Protein AF-A0A3S2DNW1-F1 (afdb_monomer_lite)

Secondary structure (DSSP, 8-state):
---HHHHHHHHHHHHHHHHHHHHHHHHHHHHHHHHHHHHHHHHHHHHHHHHHHHHHHHHHHHB-TTSSB-HHHHHHHHH-HHHHHHHHHHHHHHHHHHHHHHHHHHHHHHHHHHS-HHHHHHHHHHHHHHHHS-HHHHH--

pLDDT: mean 76.65, std 11.92, range [52.0, 96.31]

Structure (mmCIF, N/CA/C/O backbone):
data_AF-A0A3S2DNW1-F1
#
_entry.id   AF-A0A3S2DNW1-F1
#
loop_
_atom_site.group_PDB
_atom_site.id
_atom_site.type_symbol
_atom_site.label_atom_id
_atom_site.label_alt_id
_atom_site.label_comp_id
_atom_site.label_asym_id
_atom_site.label_entity_id
_atom_site.label_seq_id
_atom_site.pdbx_PDB_ins_code
_atom_site.Cartn_x
_atom_site.Cartn_y
_atom_site.Cartn_z
_atom_site.occupancy
_atom_site.B_iso_or_equiv
_atom_site.auth_seq_id
_atom_site.auth_comp_id
_atom_site.auth_asym_id
_atom_site.auth_atom_id
_atom_site.pdbx_PDB_model_num
ATOM 1 N N . MET A 1 1 ? -48.972 55.781 -0.831 1.00 52.00 1 MET A N 1
ATOM 2 C CA . MET A 1 1 ? -47.813 56.291 -1.599 1.00 52.00 1 MET A CA 1
ATOM 3 C C . MET A 1 1 ? -46.655 56.536 -0.624 1.00 52.00 1 MET A C 1
ATOM 5 O O . MET A 1 1 ? -46.363 57.680 -0.322 1.00 52.00 1 MET A O 1
ATOM 9 N N . SER A 1 2 ? -46.075 55.478 -0.029 1.00 52.44 2 SER A N 1
ATOM 10 C CA . SER A 1 2 ? -45.031 55.609 1.021 1.00 52.44 2 SER A CA 1
ATOM 11 C C . SER A 1 2 ? -44.118 54.379 1.232 1.00 52.44 2 SER A C 1
ATOM 13 O O . SER A 1 2 ? -43.358 54.362 2.191 1.00 52.44 2 SER A O 1
ATOM 15 N N . ALA A 1 3 ? -44.137 53.355 0.365 1.00 53.59 3 ALA A N 1
ATOM 16 C CA . ALA A 1 3 ? -43.408 52.092 0.608 1.00 53.59 3 ALA A CA 1
ATOM 17 C C . ALA A 1 3 ? -42.131 51.885 -0.242 1.00 53.59 3 ALA A C 1
ATOM 19 O O . ALA A 1 3 ? -41.489 50.845 -0.150 1.00 53.59 3 ALA A O 1
ATOM 20 N N . GLN A 1 4 ? -41.748 52.850 -1.083 1.00 61.16 4 GLN A N 1
ATOM 21 C CA . GLN A 1 4 ? -40.681 52.674 -2.081 1.00 61.16 4 GLN A CA 1
ATOM 22 C C . GLN A 1 4 ? -39.208 52.774 -1.610 1.00 61.16 4 GLN A C 1
ATOM 24 O O . GLN A 1 4 ? -38.376 52.160 -2.276 1.00 61.16 4 GLN A O 1
ATOM 29 N N . PRO A 1 5 ? -38.824 53.478 -0.520 1.00 59.72 5 PRO A N 1
ATOM 30 C CA . PRO A 1 5 ? -37.401 53.628 -0.188 1.00 59.72 5 PRO A CA 1
ATOM 31 C C . PRO A 1 5 ? -36.786 52.371 0.453 1.00 59.72 5 PRO A C 1
ATOM 33 O O . PRO A 1 5 ? -35.631 52.064 0.181 1.00 59.72 5 PRO A O 1
ATOM 36 N N . ALA A 1 6 ? -37.563 51.598 1.222 1.00 61.25 6 ALA A N 1
ATOM 37 C CA . ALA A 1 6 ? -37.074 50.388 1.893 1.00 61.25 6 ALA A CA 1
ATOM 38 C C . ALA A 1 6 ? -36.751 49.247 0.909 1.00 61.25 6 ALA A C 1
ATOM 40 O O . ALA A 1 6 ? -35.783 48.520 1.108 1.00 61.25 6 ALA A O 1
ATOM 41 N N . LEU A 1 7 ? -37.513 49.126 -0.187 1.00 60.56 7 LEU A N 1
ATOM 42 C CA . LEU A 1 7 ? -37.286 48.073 -1.183 1.00 60.56 7 LEU A CA 1
ATOM 43 C C . LEU A 1 7 ? -36.002 48.312 -1.999 1.00 60.56 7 LEU A C 1
ATOM 45 O O . LEU A 1 7 ? -35.310 47.368 -2.361 1.00 60.56 7 LEU A O 1
ATOM 49 N N . MET A 1 8 ? -35.664 49.575 -2.278 1.00 59.38 8 MET A N 1
ATOM 50 C CA . MET A 1 8 ? -34.432 49.934 -2.996 1.00 59.38 8 MET A CA 1
ATOM 51 C C . MET A 1 8 ? -33.178 49.684 -2.142 1.00 59.38 8 MET A C 1
ATOM 53 O O . MET A 1 8 ? -32.149 49.272 -2.675 1.00 59.38 8 MET A O 1
ATOM 57 N N . GLU A 1 9 ? -33.274 49.872 -0.822 1.00 62.84 9 GLU A N 1
ATOM 58 C CA . GLU A 1 9 ? -32.190 49.583 0.126 1.00 62.84 9 GLU A CA 1
ATOM 59 C C . GLU A 1 9 ? -31.984 48.071 0.324 1.00 62.84 9 GLU A C 1
ATOM 61 O O . GLU A 1 9 ? -30.847 47.596 0.340 1.00 62.84 9 GLU A O 1
ATOM 66 N N . GLU A 1 10 ? -33.071 47.292 0.377 1.00 61.47 10 GLU A N 1
ATOM 67 C CA . GLU A 1 10 ? -33.009 45.829 0.473 1.00 61.47 10 GLU A CA 1
ATOM 68 C C . GLU A 1 10 ? -32.422 45.195 -0.799 1.00 61.47 10 GLU A C 1
ATOM 70 O O . GLU A 1 10 ? -31.568 44.314 -0.708 1.00 61.47 10 GLU A O 1
ATOM 75 N N . ILE A 1 11 ? -32.796 45.699 -1.984 1.00 61.50 11 ILE A N 1
ATOM 76 C CA . ILE A 1 11 ? -32.241 45.256 -3.275 1.00 61.50 11 ILE A CA 1
ATOM 77 C C . ILE A 1 11 ? -30.761 45.649 -3.402 1.00 61.50 11 ILE A C 1
ATOM 79 O O . ILE A 1 11 ? -29.955 44.840 -3.858 1.00 61.50 11 ILE A O 1
ATOM 83 N N . GLY A 1 12 ? -30.372 46.851 -2.961 1.00 65.06 12 GLY A N 1
ATOM 84 C CA . GLY A 1 12 ? -28.968 47.283 -2.949 1.00 65.06 12 GLY A CA 1
ATOM 85 C C . GLY A 1 12 ? -28.095 46.464 -1.991 1.00 65.06 12 GLY A C 1
ATOM 86 O O . GLY A 1 12 ? -26.973 46.088 -2.335 1.00 65.06 12 GLY A O 1
ATOM 87 N N . SER A 1 13 ? -28.628 46.124 -0.814 1.00 64.75 13 SER A N 1
ATOM 88 C CA . SER A 1 13 ? -27.975 45.264 0.180 1.00 64.75 13 SER A CA 1
ATOM 89 C C . SER A 1 13 ? -27.869 43.810 -0.294 1.00 64.75 13 SER A C 1
ATOM 91 O O . SER A 1 13 ? -26.801 43.206 -0.187 1.00 64.75 13 SER A O 1
ATOM 93 N N . ALA A 1 14 ? -28.933 43.258 -0.887 1.00 63.50 14 ALA A N 1
ATOM 94 C CA . ALA A 1 14 ? -28.949 41.909 -1.452 1.00 63.50 14 ALA A CA 1
ATOM 95 C C . ALA A 1 14 ? -27.978 41.770 -2.635 1.00 63.50 14 ALA A C 1
ATOM 97 O O . ALA A 1 14 ? -27.158 40.854 -2.638 1.00 63.50 14 ALA A O 1
ATOM 98 N N . ALA A 1 15 ? -27.979 42.723 -3.572 1.00 65.00 15 ALA A N 1
ATOM 99 C CA . ALA A 1 15 ? -27.044 42.748 -4.698 1.00 65.00 15 ALA A CA 1
ATOM 100 C C . ALA A 1 15 ? -25.586 42.914 -4.237 1.00 65.00 15 ALA A C 1
ATOM 102 O O . ALA A 1 15 ? -24.689 42.238 -4.740 1.00 65.00 15 ALA A O 1
ATOM 103 N N . GLY A 1 16 ? -25.335 43.757 -3.228 1.00 63.69 16 GLY A N 1
ATOM 104 C CA . GLY A 1 16 ? -24.015 43.887 -2.606 1.00 63.69 16 GLY A CA 1
ATOM 105 C C . GLY A 1 16 ? -23.547 42.593 -1.933 1.00 63.69 16 GLY A C 1
ATOM 106 O O . GLY A 1 16 ? -22.368 42.251 -2.001 1.00 63.69 16 GLY A O 1
ATOM 107 N N . ARG A 1 17 ? -24.466 41.831 -1.330 1.00 61.97 17 ARG A N 1
ATOM 108 C CA . ARG A 1 17 ? -24.179 40.540 -0.688 1.00 61.97 17 ARG A CA 1
ATOM 109 C C . ARG A 1 17 ? -23.894 39.444 -1.716 1.00 61.97 17 ARG A C 1
ATOM 111 O O . ARG A 1 17 ? -22.945 38.690 -1.521 1.00 61.97 17 ARG A O 1
ATOM 118 N N . GLU A 1 18 ? -24.629 39.404 -2.826 1.00 61.81 18 GLU A N 1
ATOM 119 C CA . GLU A 1 18 ? -24.384 38.480 -3.945 1.00 61.81 18 GLU A CA 1
ATOM 120 C C . GLU A 1 18 ? -23.031 38.740 -4.624 1.00 61.81 18 GLU A C 1
ATOM 122 O O . GLU A 1 18 ? -22.238 37.808 -4.792 1.00 61.81 18 GLU A O 1
ATOM 127 N N . LEU A 1 19 ? -22.702 40.005 -4.911 1.00 63.31 19 LEU A N 1
ATOM 128 C CA . LEU A 1 19 ? -21.392 40.402 -5.445 1.00 63.31 19 LEU A CA 1
ATOM 129 C C . LEU A 1 19 ? -20.246 40.005 -4.501 1.00 63.31 19 LEU A C 1
ATOM 131 O O . LEU A 1 19 ? -19.197 39.541 -4.950 1.00 63.31 19 LEU A O 1
ATOM 135 N N . ASN A 1 20 ? -20.460 40.119 -3.188 1.00 68.88 20 ASN A N 1
ATOM 136 C CA . ASN A 1 20 ? -19.464 39.754 -2.182 1.00 68.88 20 ASN A CA 1
ATOM 137 C C . ASN A 1 20 ? -19.282 38.223 -2.073 1.00 68.88 20 ASN A C 1
ATOM 139 O O . ASN A 1 20 ? -18.157 37.736 -1.968 1.00 68.88 20 ASN A O 1
ATOM 143 N N . THR A 1 21 ? -20.364 37.437 -2.178 1.00 67.44 21 THR A N 1
ATOM 144 C CA . THR A 1 21 ? -20.291 35.959 -2.162 1.00 67.44 21 THR A CA 1
ATOM 145 C C . THR A 1 21 ? -19.551 35.375 -3.366 1.00 67.44 21 THR A C 1
ATOM 147 O O . THR A 1 21 ? -18.803 34.411 -3.210 1.00 67.44 21 THR A O 1
ATOM 150 N N . GLN A 1 22 ? -19.684 35.976 -4.553 1.00 65.12 22 GLN A N 1
ATOM 151 C CA . GLN A 1 22 ? -18.955 35.534 -5.747 1.00 65.12 22 GLN A CA 1
ATOM 152 C C . GLN A 1 22 ? -17.443 35.805 -5.645 1.00 65.12 22 GLN A C 1
ATOM 154 O O . GLN A 1 22 ? -16.645 34.975 -6.087 1.00 65.12 22 GLN A O 1
ATOM 159 N N . GLY A 1 23 ? -17.041 36.911 -5.005 1.00 63.91 23 GLY A N 1
ATOM 160 C CA . GLY A 1 23 ? -15.633 37.229 -4.736 1.00 63.91 23 GLY A CA 1
ATOM 161 C C . GLY A 1 23 ? -14.961 36.238 -3.778 1.00 63.91 23 GLY A C 1
ATOM 162 O O . GLY A 1 23 ? -13.879 35.729 -4.069 1.00 63.91 23 GLY A O 1
ATOM 163 N N . LEU A 1 24 ? -15.651 35.864 -2.694 1.00 63.94 24 LEU A N 1
ATOM 164 C CA . LEU A 1 24 ? -15.150 34.920 -1.682 1.00 63.94 24 LEU A CA 1
ATOM 165 C C . LEU A 1 24 ? -14.808 33.532 -2.264 1.00 63.94 24 LEU A C 1
ATOM 167 O O . LEU A 1 24 ? -13.810 32.920 -1.878 1.00 63.94 24 LEU A O 1
ATOM 171 N N . HIS A 1 25 ? -15.594 33.030 -3.225 1.00 66.44 25 HIS A N 1
ATOM 172 C CA . HIS A 1 25 ? -15.319 31.743 -3.879 1.00 66.44 25 HIS A CA 1
ATOM 173 C C . HIS A 1 25 ? -14.122 31.792 -4.846 1.00 66.44 25 HIS A C 1
ATOM 175 O O . HIS A 1 25 ? -13.398 30.799 -4.979 1.00 66.44 25 HIS A O 1
ATOM 181 N N . ALA A 1 26 ? -13.892 32.929 -5.512 1.00 67.44 26 ALA A N 1
ATOM 182 C CA . ALA A 1 26 ? -12.748 33.115 -6.405 1.00 67.44 26 ALA A CA 1
ATOM 183 C C . ALA A 1 26 ? -11.419 33.151 -5.627 1.00 67.44 26 ALA A C 1
ATOM 185 O O . ALA A 1 26 ? -10.433 32.537 -6.054 1.00 67.44 26 ALA A O 1
ATOM 186 N N . ASP A 1 27 ? -11.419 33.780 -4.451 1.00 69.44 27 ASP A N 1
ATOM 187 C CA . ASP A 1 27 ? -10.254 33.848 -3.567 1.00 69.44 27 ASP A CA 1
ATOM 188 C C . ASP A 1 27 ? -9.920 32.487 -2.936 1.00 69.44 27 ASP A C 1
ATOM 190 O O . ASP A 1 27 ? -8.760 32.065 -2.969 1.00 69.44 27 ASP A O 1
ATOM 194 N N . ALA A 1 28 ? -10.928 31.721 -2.501 1.00 72.88 28 ALA A N 1
ATOM 195 C CA . ALA A 1 28 ? -10.741 30.376 -1.942 1.00 72.88 28 ALA A CA 1
ATOM 196 C C . ALA A 1 28 ? -10.063 29.398 -2.924 1.00 72.88 28 ALA A C 1
ATOM 198 O O . ALA A 1 28 ? -9.233 28.562 -2.543 1.00 72.88 28 ALA A O 1
ATOM 199 N N . ARG A 1 29 ? -10.374 29.509 -4.223 1.00 70.44 29 ARG A N 1
ATOM 200 C CA . ARG A 1 29 ? -9.770 28.671 -5.273 1.00 70.44 29 ARG A CA 1
ATOM 201 C C . ARG A 1 29 ? -8.302 29.035 -5.506 1.00 70.44 29 ARG A C 1
ATOM 203 O O . ARG A 1 29 ? -7.472 28.156 -5.739 1.00 70.44 29 ARG A O 1
ATOM 210 N N . ARG A 1 30 ? -7.967 30.323 -5.407 1.00 69.81 30 ARG A N 1
ATOM 211 C CA . ARG A 1 30 ? -6.605 30.849 -5.571 1.00 69.81 30 ARG A CA 1
ATOM 212 C C . ARG A 1 30 ? -5.722 30.536 -4.365 1.00 69.81 30 ARG A C 1
ATOM 214 O O . ARG A 1 30 ? -4.540 30.244 -4.538 1.00 69.81 30 ARG A O 1
ATOM 221 N N . GLU A 1 31 ? -6.297 30.539 -3.168 1.00 74.19 31 GLU A N 1
ATOM 222 C CA . GLU A 1 31 ? -5.650 30.077 -1.940 1.00 74.19 31 GLU A CA 1
ATOM 223 C C . GLU A 1 31 ? -5.381 28.572 -1.993 1.00 74.19 31 GLU A C 1
ATOM 225 O O . GLU A 1 31 ? -4.242 28.156 -1.806 1.00 74.19 31 GLU A O 1
ATOM 230 N N . SER A 1 32 ? -6.366 27.765 -2.397 1.00 74.75 32 SER A N 1
ATOM 231 C CA . SER A 1 32 ? -6.188 26.318 -2.588 1.00 74.75 32 SER A CA 1
ATOM 232 C C . SER A 1 32 ? -5.091 25.991 -3.607 1.00 74.75 32 SER A C 1
ATOM 234 O O . SER A 1 32 ? -4.295 25.088 -3.377 1.00 74.75 32 SER A O 1
ATOM 236 N N . LEU A 1 33 ? -4.995 26.750 -4.707 1.00 75.19 33 LEU A N 1
ATOM 237 C CA . LEU A 1 33 ? -3.922 26.604 -5.701 1.00 75.19 33 LEU A CA 1
ATOM 238 C C . LEU A 1 33 ? -2.546 27.020 -5.164 1.00 75.19 33 LEU A C 1
ATOM 240 O O . LEU A 1 33 ? -1.549 26.409 -5.535 1.00 75.19 33 LEU A O 1
ATOM 244 N N . ARG A 1 34 ? -2.470 28.025 -4.282 1.00 74.12 34 ARG A N 1
ATOM 245 C CA . ARG A 1 34 ? -1.224 28.421 -3.601 1.00 74.12 34 ARG A CA 1
ATOM 246 C C . ARG A 1 34 ? -0.800 27.403 -2.547 1.00 74.12 34 ARG A C 1
ATOM 248 O O . ARG A 1 34 ? 0.382 27.093 -2.466 1.00 74.12 34 ARG A O 1
ATOM 255 N N . LEU A 1 35 ? -1.748 26.848 -1.796 1.00 78.88 35 LEU A N 1
ATOM 256 C CA . LEU A 1 35 ? -1.508 25.74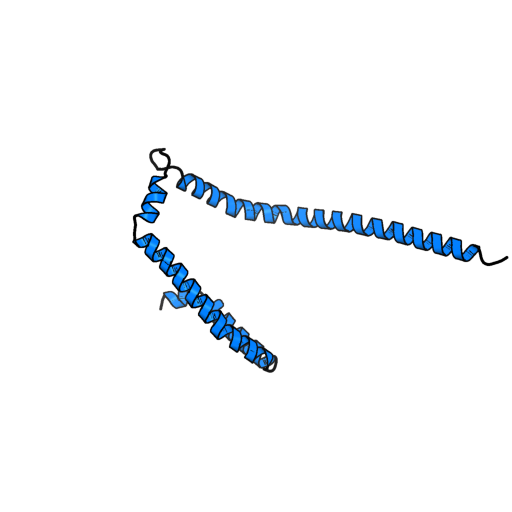5 -0.866 1.00 78.88 35 LEU A CA 1
ATOM 257 C C . LEU A 1 35 ? -1.041 24.497 -1.631 1.00 78.88 35 LEU A C 1
ATOM 259 O O . LEU A 1 35 ? -0.032 23.903 -1.265 1.00 78.88 35 LEU A O 1
ATOM 263 N N . LEU A 1 36 ? -1.682 24.167 -2.760 1.00 80.12 36 LEU A N 1
ATOM 264 C CA . LEU A 1 36 ? -1.231 23.122 -3.688 1.00 80.12 36 LEU A CA 1
ATOM 265 C C . LEU A 1 36 ? 0.160 23.406 -4.260 1.00 80.12 36 LEU A C 1
ATOM 267 O O . LEU A 1 36 ? 0.960 22.485 -4.350 1.00 80.12 36 LEU A O 1
ATOM 271 N N . ALA A 1 37 ? 0.474 24.653 -4.616 1.00 84.19 37 ALA A N 1
ATOM 272 C CA . ALA A 1 37 ? 1.803 25.044 -5.086 1.00 84.19 37 ALA A CA 1
ATOM 273 C C . ALA A 1 37 ? 2.873 24.996 -3.977 1.00 84.19 37 ALA A C 1
ATOM 275 O O . ALA A 1 37 ? 4.046 24.812 -4.281 1.00 84.19 37 ALA A O 1
ATOM 276 N N . LEU A 1 38 ? 2.486 25.123 -2.702 1.00 84.06 38 LEU A N 1
ATOM 277 C CA . LEU A 1 38 ? 3.369 24.896 -1.550 1.00 84.06 38 LEU A CA 1
ATOM 278 C C . LEU A 1 38 ? 3.599 23.400 -1.278 1.00 84.06 38 LEU A C 1
ATOM 280 O O . LEU A 1 38 ? 4.685 23.012 -0.856 1.00 84.06 38 LEU A O 1
ATOM 284 N N . LEU A 1 39 ? 2.591 22.559 -1.534 1.00 87.25 39 LEU A N 1
ATOM 285 C CA . LEU A 1 39 ? 2.652 21.096 -1.398 1.00 87.25 39 LEU A CA 1
ATOM 286 C C . LEU A 1 39 ? 3.314 20.417 -2.613 1.00 87.25 39 LEU A C 1
ATOM 288 O O . LEU A 1 39 ? 3.894 19.337 -2.478 1.00 87.25 39 LEU A O 1
ATOM 292 N N . SER A 1 40 ? 3.262 21.048 -3.792 1.00 86.56 40 SER A N 1
ATOM 293 C CA . SER A 1 40 ? 3.783 20.513 -5.052 1.00 86.56 40 SER A CA 1
ATOM 294 C C . SER A 1 40 ? 5.278 20.175 -5.041 1.00 86.56 40 SER A C 1
ATOM 296 O O . SER A 1 40 ? 5.594 19.104 -5.558 1.00 86.56 40 SER A O 1
ATOM 298 N N . PRO A 1 41 ? 6.210 20.954 -4.441 1.00 88.00 41 PRO A N 1
ATOM 299 C CA . PRO A 1 41 ? 7.620 20.562 -4.423 1.00 88.00 41 PRO A CA 1
ATOM 300 C C . PRO A 1 41 ? 7.856 19.292 -3.599 1.00 88.00 41 PRO A C 1
ATOM 302 O O . PRO A 1 41 ? 8.671 18.457 -3.982 1.00 88.00 41 PRO A O 1
ATOM 305 N N . SER A 1 42 ? 7.113 19.107 -2.502 1.00 88.50 42 SER A N 1
ATOM 306 C CA . SER A 1 42 ? 7.218 17.908 -1.664 1.00 88.50 42 SER A CA 1
ATOM 307 C C . SER A 1 42 ? 6.646 16.676 -2.372 1.00 88.50 42 SER A C 1
ATOM 309 O O . SER A 1 42 ? 7.308 15.640 -2.433 1.00 88.50 42 SER A O 1
ATOM 311 N N . LEU A 1 43 ? 5.461 16.800 -2.981 1.00 89.25 43 LEU A N 1
ATOM 312 C CA . LEU A 1 43 ? 4.842 15.723 -3.761 1.00 89.25 43 LEU A CA 1
ATOM 313 C C . LEU A 1 43 ? 5.686 15.324 -4.974 1.00 89.25 43 LEU A C 1
ATOM 315 O O . LEU A 1 43 ? 5.859 14.135 -5.227 1.00 89.25 43 LEU A O 1
ATOM 319 N N . LEU A 1 44 ? 6.232 16.301 -5.701 1.00 91.44 44 LEU A N 1
ATOM 320 C CA . LEU A 1 44 ? 7.064 16.054 -6.876 1.00 91.44 44 LEU A CA 1
ATOM 321 C C . LEU A 1 44 ? 8.364 15.347 -6.489 1.00 91.44 44 LEU A C 1
ATOM 323 O O . LEU A 1 44 ? 8.767 14.410 -7.171 1.00 91.44 44 LEU A O 1
ATOM 327 N N . LE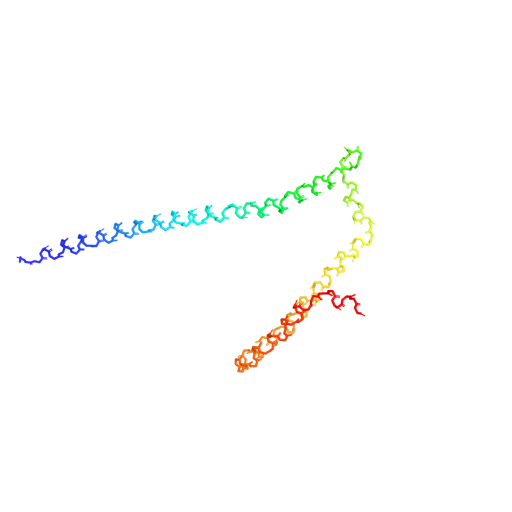U A 1 45 ? 8.982 15.734 -5.371 1.00 92.69 45 LEU A N 1
ATOM 328 C CA . LEU A 1 45 ? 10.187 15.081 -4.866 1.00 92.69 45 LEU A CA 1
ATOM 329 C C . LEU A 1 45 ? 9.930 13.620 -4.466 1.00 92.69 45 LEU A C 1
ATOM 331 O O . LEU A 1 45 ? 10.685 12.744 -4.881 1.00 92.69 45 LEU A O 1
ATOM 335 N N . VAL A 1 46 ? 8.853 13.330 -3.726 1.00 93.50 46 VAL A N 1
ATOM 336 C CA . VAL A 1 46 ? 8.477 11.943 -3.376 1.00 93.50 46 VAL A CA 1
ATOM 337 C C . VAL A 1 46 ? 8.161 11.131 -4.630 1.00 93.50 46 VAL A C 1
ATOM 339 O O . VAL A 1 46 ? 8.627 10.002 -4.775 1.00 93.50 46 VAL A O 1
ATOM 342 N N . PHE A 1 47 ? 7.407 11.716 -5.560 1.00 93.62 47 PHE A N 1
ATOM 343 C CA . PHE A 1 47 ? 7.076 11.080 -6.827 1.00 93.62 47 PHE A CA 1
ATOM 344 C C . PHE A 1 47 ? 8.336 10.753 -7.633 1.00 93.62 47 PHE A C 1
ATOM 346 O O . PHE A 1 47 ? 8.482 9.629 -8.098 1.00 93.62 47 PHE A O 1
ATOM 353 N N . ALA A 1 48 ? 9.285 11.685 -7.730 1.00 93.75 48 ALA A N 1
ATOM 354 C CA . ALA A 1 48 ? 10.564 11.464 -8.396 1.00 93.75 48 ALA A CA 1
ATOM 355 C C . ALA A 1 48 ? 11.381 10.356 -7.715 1.00 93.75 48 ALA A C 1
ATOM 357 O O . ALA A 1 48 ? 11.869 9.459 -8.397 1.00 93.75 48 ALA A O 1
ATOM 358 N N . ILE A 1 49 ? 11.475 10.364 -6.381 1.00 95.00 49 ILE A N 1
ATOM 359 C CA . ILE A 1 49 ? 12.191 9.333 -5.611 1.00 95.00 49 ILE A CA 1
ATOM 360 C C . ILE A 1 49 ? 11.617 7.933 -5.852 1.00 95.00 49 ILE A C 1
ATOM 362 O O . ILE A 1 49 ? 12.376 6.971 -5.856 1.00 95.00 49 ILE A O 1
ATOM 366 N N . ILE A 1 50 ? 10.306 7.800 -6.063 1.00 93.62 50 ILE A N 1
ATOM 367 C CA . ILE A 1 50 ? 9.660 6.510 -6.345 1.00 93.62 50 ILE A CA 1
ATOM 368 C C . ILE A 1 50 ? 9.786 6.136 -7.828 1.00 93.62 50 ILE A C 1
ATOM 370 O O . ILE A 1 50 ? 10.112 4.999 -8.159 1.00 93.62 50 ILE A O 1
ATOM 374 N N . ILE A 1 51 ? 9.551 7.080 -8.737 1.00 94.44 51 ILE A N 1
ATOM 375 C CA . ILE A 1 51 ? 9.494 6.816 -10.181 1.00 94.44 51 ILE A CA 1
ATOM 376 C C . ILE A 1 51 ? 10.875 6.547 -10.770 1.00 94.44 51 ILE A C 1
ATOM 378 O O . ILE A 1 51 ? 10.998 5.666 -11.614 1.00 94.44 51 ILE A O 1
ATOM 382 N N . VAL A 1 52 ? 11.917 7.258 -10.333 1.00 93.81 52 VAL A N 1
ATOM 383 C CA . VAL A 1 52 ? 13.286 7.077 -10.845 1.00 93.81 52 VAL A CA 1
ATOM 384 C C . VAL A 1 52 ? 13.791 5.632 -10.687 1.00 93.81 52 VAL A C 1
ATOM 386 O O . VAL A 1 52 ? 14.175 5.044 -11.700 1.00 93.81 52 VAL A O 1
ATOM 389 N N . PRO A 1 53 ? 13.767 4.999 -9.495 1.00 91.69 53 PRO A N 1
ATOM 390 C CA . PRO A 1 53 ? 14.230 3.621 -9.345 1.00 91.69 53 PRO A CA 1
ATOM 391 C C . PRO A 1 53 ? 13.312 2.617 -10.044 1.00 91.69 53 PRO A C 1
ATOM 393 O O . PRO A 1 53 ? 13.806 1.633 -10.587 1.00 91.69 53 PRO A O 1
ATOM 396 N N . ILE A 1 54 ? 11.996 2.861 -10.084 1.00 89.94 54 ILE A N 1
ATOM 397 C CA . ILE A 1 54 ? 11.052 1.988 -10.797 1.00 89.94 54 ILE A CA 1
ATOM 398 C C . ILE A 1 54 ? 11.307 2.035 -12.303 1.00 89.94 54 ILE A C 1
ATOM 400 O O . ILE A 1 54 ? 11.350 0.991 -12.944 1.00 89.94 54 ILE A O 1
ATOM 404 N N . GLY A 1 55 ? 11.514 3.225 -12.869 1.00 88.44 55 GLY A N 1
ATOM 405 C CA . GLY A 1 55 ? 11.842 3.399 -14.282 1.00 88.44 55 GLY A CA 1
ATOM 406 C C . GLY A 1 55 ? 13.177 2.750 -14.637 1.00 88.44 55 GLY A C 1
ATOM 407 O O . GLY A 1 55 ? 13.281 2.076 -15.658 1.00 88.44 55 GLY A O 1
ATOM 408 N N . TRP A 1 56 ? 14.170 2.874 -13.754 1.00 86.44 56 TRP A N 1
ATOM 409 C CA . TRP A 1 56 ? 15.449 2.182 -13.897 1.00 86.44 56 TRP A CA 1
ATOM 410 C C . TRP A 1 56 ? 15.292 0.654 -13.881 1.00 86.44 56 TRP A C 1
ATOM 412 O O . TRP A 1 56 ? 15.800 -0.032 -14.765 1.00 86.44 56 TRP A O 1
ATOM 422 N N . LEU A 1 57 ? 14.549 0.114 -12.910 1.00 85.06 57 LEU A N 1
ATOM 423 C CA . LEU A 1 57 ? 14.229 -1.315 -12.814 1.00 85.06 57 LEU A CA 1
ATOM 424 C C . LEU A 1 57 ? 13.464 -1.814 -14.038 1.00 85.06 57 LEU A C 1
ATOM 426 O O . LEU A 1 57 ? 13.740 -2.901 -14.535 1.00 85.06 57 LEU A O 1
ATOM 430 N N . PHE A 1 58 ? 12.523 -1.020 -14.540 1.00 83.50 58 PHE A N 1
ATOM 431 C CA . PHE A 1 58 ? 11.763 -1.338 -15.741 1.00 83.50 58 PHE A CA 1
ATOM 432 C C . PHE A 1 58 ? 12.668 -1.412 -16.974 1.00 83.50 58 PHE A C 1
ATOM 434 O O . PHE A 1 58 ? 12.541 -2.342 -17.767 1.00 83.50 58 PHE A O 1
ATOM 441 N N . TRP A 1 59 ? 13.625 -0.487 -17.097 1.00 80.31 59 TRP A N 1
ATOM 442 C CA . TRP A 1 59 ? 14.638 -0.530 -18.151 1.00 80.31 59 TRP A CA 1
ATOM 443 C C . TRP A 1 59 ? 15.491 -1.799 -18.046 1.00 80.31 59 TRP A C 1
ATOM 445 O O . TRP A 1 59 ? 15.607 -2.548 -19.011 1.00 80.31 59 TRP A O 1
ATOM 455 N N . LEU A 1 60 ? 16.003 -2.109 -16.852 1.00 75.06 60 LEU A N 1
ATOM 456 C CA . LEU A 1 60 ? 16.799 -3.317 -16.607 1.00 75.06 60 LEU A CA 1
ATOM 457 C C . LEU A 1 60 ? 16.004 -4.616 -16.833 1.00 75.06 60 LEU A C 1
ATOM 459 O O . LEU A 1 60 ? 16.567 -5.629 -17.226 1.00 75.06 60 LEU A O 1
ATOM 463 N N . SER A 1 61 ? 14.689 -4.602 -16.614 1.00 74.31 61 SER A N 1
ATOM 464 C CA . SER A 1 61 ? 13.829 -5.768 -16.838 1.00 74.31 61 SER A CA 1
ATOM 465 C C . SER A 1 61 ? 13.594 -6.076 -18.322 1.00 74.31 61 SER A C 1
ATOM 467 O O . SER A 1 61 ? 13.233 -7.207 -18.647 1.00 74.31 61 SER A O 1
ATOM 469 N N . LEU A 1 62 ? 13.755 -5.093 -19.217 1.00 71.06 62 LEU A N 1
ATOM 470 C CA . LEU A 1 62 ? 13.497 -5.239 -20.655 1.00 71.06 62 LEU A CA 1
ATOM 471 C C . LEU A 1 62 ? 14.756 -5.537 -21.482 1.00 71.06 62 LEU A C 1
ATOM 473 O O . LEU A 1 62 ? 14.634 -6.134 -22.556 1.00 71.06 62 LEU A O 1
ATOM 477 N N . PHE A 1 63 ? 15.941 -5.170 -20.992 1.00 67.88 63 PHE A N 1
ATOM 478 C CA . PHE A 1 63 ? 17.218 -5.363 -21.684 1.00 67.88 63 PHE A CA 1
ATOM 479 C C . PHE A 1 63 ? 18.082 -6.402 -20.963 1.00 67.88 63 PHE A C 1
ATOM 481 O O . PHE A 1 63 ? 18.334 -6.285 -19.769 1.00 67.88 63 PHE A O 1
ATOM 488 N N . ASP A 1 64 ? 18.521 -7.431 -21.690 1.00 63.84 64 ASP A N 1
ATOM 489 C CA . ASP A 1 64 ? 19.474 -8.430 -21.189 1.00 63.84 64 ASP A CA 1
ATOM 490 C C . ASP A 1 64 ? 20.922 -7.897 -21.256 1.00 63.84 64 ASP A C 1
ATOM 492 O O . ASP A 1 64 ? 21.198 -6.955 -22.004 1.00 63.84 64 ASP A O 1
ATOM 496 N N . GLU A 1 65 ? 21.870 -8.507 -20.533 1.00 62.81 65 GLU A N 1
ATOM 497 C CA . GLU A 1 65 ? 23.289 -8.076 -20.500 1.00 62.81 65 GLU A CA 1
ATOM 498 C C . GLU A 1 65 ? 23.948 -8.050 -21.897 1.00 62.81 65 GLU A C 1
ATOM 500 O O . GLU A 1 65 ? 24.911 -7.320 -22.126 1.00 62.81 65 GLU A O 1
ATOM 505 N N . ALA A 1 66 ? 23.394 -8.802 -22.854 1.00 61.78 66 ALA A N 1
ATOM 506 C CA . ALA A 1 66 ? 23.853 -8.894 -24.239 1.00 61.78 66 ALA A CA 1
ATOM 507 C C . ALA A 1 66 ? 23.152 -7.926 -25.224 1.00 61.78 66 ALA A C 1
ATOM 509 O O . ALA A 1 66 ? 23.403 -7.994 -26.427 1.00 61.78 66 ALA A O 1
ATOM 510 N N . GLY A 1 67 ? 22.259 -7.041 -24.759 1.00 61.53 67 GLY A N 1
ATOM 511 C CA . GLY A 1 67 ? 21.547 -6.072 -25.610 1.00 61.53 67 GLY A CA 1
ATOM 512 C C . GLY A 1 67 ? 20.373 -6.646 -26.420 1.00 61.53 67 GLY A C 1
ATOM 513 O O . GLY A 1 67 ? 19.839 -5.967 -27.296 1.00 61.53 67 GLY A O 1
ATOM 514 N N . GLY A 1 68 ? 19.957 -7.886 -26.139 1.00 63.78 68 GLY A N 1
ATOM 515 C CA . GLY A 1 68 ? 18.758 -8.505 -26.711 1.00 63.78 68 GLY A CA 1
ATOM 516 C C . GLY A 1 68 ? 17.474 -8.133 -25.955 1.00 63.78 68 GLY A C 1
ATOM 517 O O . GLY A 1 68 ? 17.506 -7.843 -24.758 1.00 63.78 68 GLY A O 1
ATOM 518 N N . PHE A 1 69 ? 16.328 -8.168 -26.647 1.00 62.16 69 PHE A N 1
ATOM 519 C CA . PHE A 1 69 ? 15.009 -8.014 -26.021 1.00 62.16 69 PHE A CA 1
ATOM 520 C C . PHE A 1 69 ? 14.752 -9.159 -25.024 1.00 62.16 69 PHE A C 1
ATOM 522 O O . PHE A 1 69 ? 14.689 -10.329 -25.402 1.00 62.16 69 PHE A O 1
ATOM 529 N N . SER A 1 70 ? 14.565 -8.818 -23.748 1.00 64.62 70 SER A N 1
ATOM 530 C CA . SER A 1 70 ? 14.582 -9.750 -22.612 1.00 64.62 70 SER A CA 1
ATOM 531 C C . SER A 1 70 ? 13.247 -10.476 -22.355 1.00 64.62 70 SER A C 1
ATOM 533 O O . SER A 1 70 ? 12.837 -10.706 -21.216 1.00 64.62 70 SER A O 1
ATOM 535 N N . ALA A 1 71 ? 12.541 -10.904 -23.408 1.00 63.53 71 ALA A N 1
ATOM 536 C CA . ALA A 1 71 ? 11.346 -11.752 -23.257 1.00 63.53 71 ALA A CA 1
ATOM 537 C C . ALA A 1 71 ? 11.669 -13.092 -22.554 1.00 63.53 71 ALA A C 1
ATOM 539 O O . ALA A 1 71 ? 10.811 -13.686 -21.898 1.00 63.53 71 ALA A O 1
ATOM 540 N N . ALA A 1 72 ? 12.932 -13.527 -22.625 1.00 63.56 72 ALA A N 1
ATOM 541 C CA . ALA A 1 72 ? 13.447 -14.695 -21.921 1.00 63.56 72 ALA A CA 1
ATOM 542 C C . ALA A 1 72 ? 13.471 -14.531 -20.386 1.00 63.56 72 ALA A C 1
ATOM 544 O O . ALA A 1 72 ? 13.264 -15.518 -19.680 1.00 63.56 72 ALA A O 1
ATOM 545 N N . ASN A 1 73 ? 13.653 -13.317 -19.844 1.00 66.88 73 ASN A N 1
ATOM 546 C CA . ASN A 1 73 ? 13.619 -13.085 -18.390 1.00 66.88 73 ASN A CA 1
ATOM 547 C C . ASN A 1 73 ? 12.223 -13.339 -17.811 1.00 66.88 73 ASN A C 1
ATOM 549 O O . ASN A 1 73 ? 12.075 -13.948 -16.752 1.00 66.88 73 ASN A O 1
ATOM 553 N N . TYR A 1 74 ? 11.189 -12.916 -18.541 1.00 67.00 74 TYR A N 1
ATOM 554 C CA . TYR A 1 74 ? 9.801 -13.176 -18.174 1.00 67.00 74 TYR A CA 1
ATOM 555 C C . TYR A 1 74 ? 9.434 -14.654 -18.360 1.00 67.00 74 TYR A C 1
ATOM 557 O O . TYR A 1 74 ? 8.725 -15.207 -17.525 1.00 67.00 74 TYR A O 1
ATOM 565 N N . ALA A 1 75 ? 9.954 -15.329 -19.391 1.00 65.81 75 ALA A N 1
ATOM 566 C CA . ALA A 1 75 ? 9.738 -16.766 -19.580 1.00 65.81 75 ALA A CA 1
ATOM 567 C C . ALA A 1 75 ? 10.347 -17.604 -18.437 1.00 65.81 75 ALA A C 1
ATOM 569 O O . ALA A 1 75 ? 9.680 -18.488 -17.898 1.00 65.81 75 ALA A O 1
ATOM 570 N N . ARG A 1 76 ? 11.559 -17.263 -17.971 1.00 64.62 76 ARG A N 1
ATOM 571 C CA . ARG A 1 76 ? 12.200 -17.933 -16.821 1.00 64.62 76 ARG A CA 1
ATOM 572 C C . ARG A 1 76 ? 11.420 -17.793 -15.515 1.00 64.62 76 ARG A C 1
ATOM 574 O O . ARG A 1 76 ? 11.481 -18.694 -14.678 1.00 64.62 76 ARG A O 1
ATOM 581 N N . PHE A 1 77 ? 10.666 -16.705 -15.346 1.00 64.31 77 PHE A N 1
ATOM 582 C CA . PHE A 1 77 ? 9.771 -16.530 -14.200 1.00 64.31 77 PHE A CA 1
ATOM 583 C C . PHE A 1 77 ? 8.658 -17.590 -14.169 1.00 64.31 77 PHE A C 1
ATOM 585 O O . PHE A 1 77 ? 8.316 -18.087 -13.096 1.00 64.31 77 PHE A O 1
ATOM 592 N N . PHE A 1 78 ? 8.125 -17.973 -15.336 1.00 63.28 78 PHE A N 1
ATOM 593 C CA . PHE A 1 78 ? 7.092 -19.007 -15.451 1.00 63.28 78 PHE A CA 1
ATOM 594 C C . PHE A 1 78 ? 7.657 -20.435 -15.485 1.00 63.28 78 PHE A C 1
ATOM 596 O O . PHE A 1 78 ? 6.996 -21.356 -15.011 1.00 63.28 78 PHE A O 1
ATOM 603 N N . GLU A 1 79 ? 8.875 -20.637 -15.994 1.00 64.50 79 GLU A N 1
ATOM 604 C CA . GLU A 1 79 ? 9.512 -21.964 -16.041 1.00 64.50 79 GLU A CA 1
ATOM 605 C C . GLU A 1 79 ? 10.024 -22.438 -14.673 1.00 64.50 79 GLU A C 1
ATOM 607 O O . GLU A 1 79 ? 10.022 -23.635 -14.378 1.00 64.50 79 GLU A O 1
ATOM 612 N N . GLN A 1 80 ? 10.440 -21.521 -13.795 1.00 70.25 80 GLN A N 1
ATOM 613 C CA . GLN A 1 80 ? 10.918 -21.891 -12.466 1.00 70.25 80 GLN A CA 1
ATOM 614 C C . GLN A 1 80 ? 9.755 -22.068 -11.486 1.00 70.25 80 GLN A C 1
ATOM 616 O O . GLN A 1 80 ? 9.235 -21.117 -10.900 1.00 70.25 80 GLN A O 1
ATOM 621 N N . ALA A 1 81 ? 9.420 -23.332 -11.218 1.00 69.81 81 ALA A N 1
ATOM 622 C CA . ALA A 1 81 ? 8.389 -23.738 -10.259 1.00 69.81 81 ALA A CA 1
ATOM 623 C C . ALA A 1 81 ? 8.525 -23.085 -8.865 1.00 69.81 81 ALA A C 1
ATOM 625 O O . ALA A 1 81 ? 7.527 -22.917 -8.163 1.00 69.81 81 ALA A O 1
ATOM 626 N N . SER A 1 82 ? 9.736 -22.685 -8.460 1.00 72.62 82 SER A N 1
ATOM 627 C CA . SER A 1 82 ? 9.980 -21.994 -7.187 1.00 72.62 82 SER A CA 1
ATOM 628 C C . SER A 1 82 ? 9.323 -20.606 -7.122 1.00 72.62 82 SER A C 1
ATOM 630 O O . SER A 1 82 ? 8.709 -20.260 -6.105 1.00 72.62 82 SER A O 1
ATOM 632 N N . TYR A 1 83 ? 9.371 -19.824 -8.208 1.00 76.19 83 TYR A N 1
ATOM 633 C CA . TYR A 1 83 ? 8.753 -18.494 -8.249 1.00 76.19 83 TYR A CA 1
ATOM 634 C C . TYR A 1 83 ? 7.229 -18.589 -8.221 1.00 76.19 83 TYR A C 1
ATOM 636 O O . TYR A 1 83 ? 6.590 -17.919 -7.408 1.00 76.19 83 TYR A O 1
ATOM 644 N N . ILE A 1 84 ? 6.648 -19.502 -9.006 1.00 80.62 84 ILE A N 1
ATOM 645 C CA . ILE A 1 84 ? 5.200 -19.759 -8.993 1.00 80.62 84 ILE A CA 1
ATOM 646 C C . ILE A 1 84 ? 4.742 -20.258 -7.618 1.00 80.62 84 ILE A C 1
ATOM 648 O O . ILE A 1 84 ? 3.749 -19.766 -7.078 1.00 80.62 84 ILE A O 1
ATOM 652 N N . LYS A 1 85 ? 5.474 -21.194 -6.999 1.00 83.44 85 LYS A N 1
ATOM 653 C CA . LYS A 1 85 ? 5.148 -21.691 -5.653 1.00 83.44 85 LYS A CA 1
ATOM 654 C C . LYS A 1 85 ? 5.160 -20.565 -4.625 1.00 83.44 85 LYS A C 1
ATOM 656 O O . LYS A 1 85 ? 4.270 -20.516 -3.776 1.00 83.44 85 LYS A O 1
ATOM 661 N N . THR A 1 86 ? 6.134 -19.664 -4.701 1.00 86.12 86 THR A N 1
ATOM 662 C CA . THR A 1 86 ? 6.229 -18.512 -3.796 1.00 86.12 86 THR A CA 1
ATOM 663 C C . THR A 1 86 ? 5.060 -17.558 -4.013 1.00 86.12 86 THR A C 1
ATOM 665 O O . THR A 1 86 ? 4.383 -17.210 -3.053 1.00 86.12 86 THR A O 1
ATOM 668 N N . PHE A 1 87 ? 4.740 -17.232 -5.267 1.00 86.81 87 PHE A N 1
ATOM 669 C CA . PHE A 1 87 ? 3.604 -16.385 -5.627 1.00 86.81 87 PHE A CA 1
ATOM 670 C C . PHE A 1 87 ? 2.276 -16.934 -5.085 1.00 86.81 87 PHE A C 1
ATOM 672 O O . PHE A 1 87 ? 1.552 -16.233 -4.376 1.00 86.81 87 PHE A O 1
ATOM 679 N N . ILE A 1 88 ? 1.991 -18.218 -5.328 1.00 89.06 88 ILE A N 1
ATOM 680 C CA . ILE A 1 88 ? 0.781 -18.883 -4.821 1.00 89.06 88 ILE A CA 1
ATOM 681 C C . ILE A 1 88 ? 0.779 -18.921 -3.290 1.00 89.06 88 ILE A C 1
ATOM 683 O O . ILE A 1 88 ? -0.263 -18.704 -2.673 1.00 89.06 88 ILE A O 1
ATOM 687 N N . THR A 1 89 ? 1.930 -19.174 -2.662 1.00 89.00 89 THR A N 1
ATOM 688 C CA . THR A 1 89 ? 2.042 -19.188 -1.197 1.00 89.00 89 THR A CA 1
ATOM 689 C C . THR A 1 89 ? 1.713 -17.817 -0.614 1.00 89.00 89 THR A C 1
ATOM 691 O O . THR A 1 89 ? 0.910 -17.745 0.311 1.00 89.00 89 THR A O 1
ATOM 694 N N . THR A 1 90 ? 2.244 -16.728 -1.176 1.00 92.19 90 THR A N 1
ATOM 695 C CA . THR A 1 90 ? 1.955 -15.360 -0.720 1.00 92.19 90 THR A CA 1
ATOM 696 C C . THR A 1 90 ? 0.472 -15.029 -0.847 1.00 92.19 90 THR A C 1
ATOM 698 O O . THR A 1 90 ? -0.122 -14.534 0.108 1.00 92.19 90 THR A O 1
ATOM 701 N N . PHE A 1 91 ? -0.158 -15.369 -1.976 1.00 93.69 91 PHE A N 1
ATOM 702 C CA . PHE A 1 91 ? -1.603 -15.193 -2.147 1.00 93.69 91 PHE A CA 1
ATOM 703 C C . PHE A 1 91 ? -2.405 -16.011 -1.136 1.00 93.69 91 PHE A C 1
ATOM 705 O O . PHE A 1 91 ? -3.305 -15.485 -0.487 1.00 93.69 91 PHE A O 1
ATOM 712 N N . LYS A 1 92 ? -2.062 -17.289 -0.957 1.00 93.44 92 LYS A N 1
ATOM 713 C CA . LYS A 1 92 ? -2.734 -18.173 -0.000 1.00 93.44 92 LYS A CA 1
ATOM 714 C C . LYS A 1 92 ? -2.623 -17.640 1.427 1.00 93.44 92 LYS A C 1
ATOM 716 O O . LYS A 1 92 ? -3.624 -17.601 2.135 1.00 93.44 92 LYS A O 1
ATOM 721 N N . VAL A 1 93 ? -1.432 -17.206 1.838 1.00 94.31 93 VAL A N 1
ATOM 722 C CA . VAL A 1 93 ? -1.204 -16.597 3.155 1.00 94.31 93 VAL A CA 1
ATOM 723 C C . VAL A 1 93 ? -2.013 -15.312 3.291 1.00 94.31 93 VAL A C 1
ATOM 725 O O . VAL A 1 93 ? -2.710 -15.164 4.287 1.00 94.31 93 VAL A O 1
ATOM 728 N N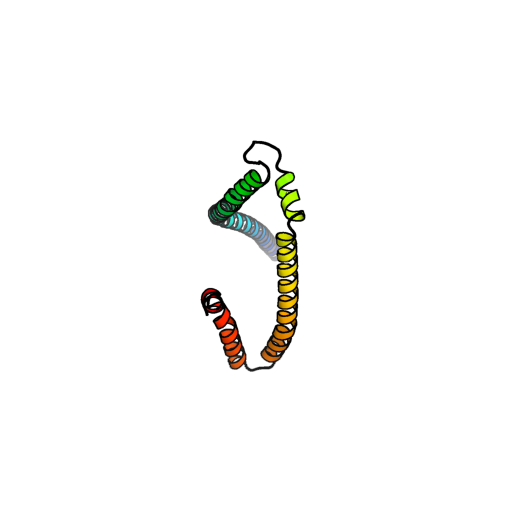 . ALA A 1 94 ? -1.996 -14.427 2.290 1.00 94.38 94 ALA A N 1
ATOM 729 C CA . ALA A 1 94 ? -2.779 -13.195 2.313 1.00 94.38 94 ALA A CA 1
ATOM 730 C C . ALA A 1 94 ? -4.277 -13.479 2.498 1.00 94.38 94 ALA A C 1
ATOM 732 O O . ALA A 1 94 ? -4.886 -12.919 3.400 1.00 94.38 94 ALA A O 1
ATOM 733 N N . PHE A 1 95 ? -4.854 -14.412 1.735 1.00 96.31 95 PHE A N 1
ATOM 734 C CA . PHE A 1 95 ? -6.265 -14.786 1.875 1.00 96.31 95 PHE A CA 1
ATOM 735 C C . PHE A 1 95 ? -6.600 -15.371 3.248 1.00 96.31 95 PHE A C 1
ATOM 737 O O . PHE A 1 95 ? -7.602 -14.984 3.848 1.00 96.31 95 PHE A O 1
ATOM 744 N N . ILE A 1 96 ? -5.767 -16.282 3.758 1.00 96.00 96 ILE A N 1
ATOM 745 C CA . ILE A 1 96 ? -5.959 -16.875 5.088 1.00 96.00 96 ILE A CA 1
ATOM 746 C C . ILE A 1 96 ? -5.898 -15.788 6.163 1.00 96.00 96 ILE A C 1
ATOM 748 O O . ILE A 1 96 ? -6.765 -15.743 7.033 1.00 96.00 96 ILE A O 1
ATOM 752 N N . VAL A 1 97 ? -4.910 -14.892 6.089 1.00 94.94 97 VAL A N 1
ATOM 753 C CA . VAL A 1 97 ? -4.735 -13.793 7.046 1.00 94.94 97 VAL A CA 1
ATOM 754 C C . VAL A 1 97 ? -5.899 -12.813 6.957 1.00 94.94 97 VAL A C 1
ATOM 756 O O . VAL A 1 97 ? -6.475 -12.490 7.987 1.00 94.94 97 VAL A O 1
ATOM 759 N N . THR A 1 98 ? -6.312 -12.386 5.763 1.00 95.12 98 THR A N 1
ATOM 760 C CA . THR A 1 98 ? -7.478 -11.508 5.585 1.00 95.12 98 THR A CA 1
ATOM 761 C C . THR A 1 98 ? -8.742 -12.146 6.154 1.00 95.12 98 THR A C 1
ATOM 763 O O . THR A 1 98 ? -9.461 -11.495 6.910 1.00 95.12 98 THR A O 1
ATOM 766 N N . GLY A 1 99 ? -8.993 -13.425 5.859 1.00 96.12 99 GLY A N 1
ATOM 767 C CA . GLY A 1 99 ? -10.129 -14.163 6.413 1.00 96.12 99 GLY A CA 1
ATOM 768 C C . GLY A 1 99 ? -10.082 -14.243 7.939 1.00 96.12 99 GLY A C 1
ATOM 769 O O . GLY A 1 99 ? -11.074 -13.942 8.600 1.00 96.12 99 GLY A O 1
ATOM 770 N N . ALA A 1 100 ? -8.920 -14.563 8.511 1.00 93.69 100 ALA A N 1
ATOM 771 C CA . ALA A 1 100 ? -8.717 -14.594 9.957 1.00 93.69 100 ALA A CA 1
ATOM 772 C C . ALA A 1 100 ? -8.892 -13.207 10.600 1.00 93.69 100 ALA A C 1
ATOM 774 O O . ALA A 1 100 ? -9.528 -13.095 11.645 1.00 93.69 100 ALA A O 1
ATOM 775 N N . CYS A 1 101 ? -8.392 -12.141 9.971 1.00 91.69 101 CYS A N 1
ATOM 776 C CA . CYS A 1 101 ? -8.568 -10.765 10.431 1.00 91.69 101 CYS A CA 1
ATOM 777 C C . CYS A 1 101 ? -10.038 -10.347 10.435 1.00 91.69 101 CYS A C 1
ATOM 779 O O . CYS A 1 101 ? -10.465 -9.695 11.379 1.00 91.69 101 CYS A O 1
ATOM 781 N N . VAL A 1 102 ? -10.823 -10.727 9.427 1.00 93.00 102 VAL A N 1
ATOM 782 C CA . VAL A 1 102 ? -12.269 -10.458 9.416 1.00 93.00 102 VAL A CA 1
ATOM 783 C C . VAL A 1 102 ? -12.965 -11.278 10.499 1.00 93.00 102 VAL A C 1
ATOM 785 O O . VAL A 1 102 ? -13.735 -10.726 11.282 1.00 93.00 102 VAL A O 1
ATOM 788 N N . LEU A 1 103 ? -12.650 -12.571 10.596 1.00 94.31 103 LEU A N 1
ATOM 789 C CA . LEU A 1 103 ? -13.283 -13.484 11.545 1.00 94.31 103 LEU A CA 1
ATOM 790 C C . LEU A 1 103 ? -12.992 -13.124 13.007 1.00 94.31 103 LEU A C 1
ATOM 792 O O . LEU A 1 103 ? -13.869 -13.288 13.843 1.00 94.31 103 LEU A O 1
ATOM 796 N N . LEU A 1 104 ? -11.790 -12.636 13.321 1.00 87.94 104 LEU A N 1
ATOM 797 C CA . LEU A 1 104 ? -11.395 -12.219 14.672 1.00 87.94 104 LEU A CA 1
ATOM 798 C C . LEU A 1 104 ? -11.673 -10.733 14.933 1.00 87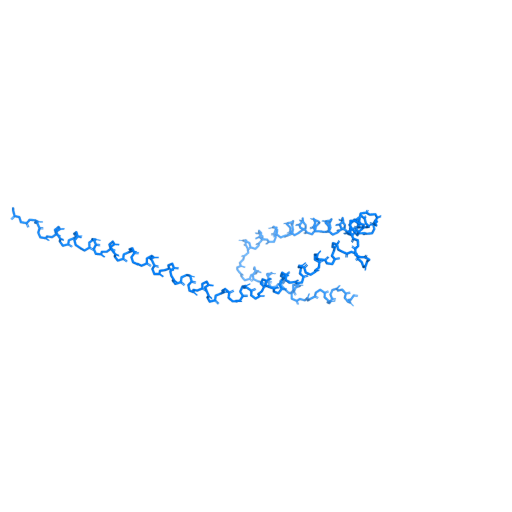.94 104 LEU A C 1
ATOM 800 O O . LEU A 1 104 ? -12.076 -10.355 16.031 1.00 87.94 104 LEU A O 1
ATOM 804 N N . GLY A 1 105 ? -11.477 -9.879 13.930 1.00 86.44 105 GLY A N 1
ATOM 805 C CA . GLY A 1 105 ? -11.659 -8.433 14.037 1.00 86.44 105 GLY A CA 1
ATOM 806 C C . GLY A 1 105 ? -13.125 -8.025 14.150 1.00 86.44 105 GLY A C 1
ATOM 807 O O . GLY A 1 105 ? -13.440 -7.117 14.914 1.00 86.44 105 GLY A O 1
ATOM 808 N N . TYR A 1 106 ? -14.033 -8.717 13.457 1.00 87.44 106 TYR A N 1
ATOM 809 C CA . TYR A 1 106 ? -15.471 -8.462 13.544 1.00 87.44 106 TYR A CA 1
ATOM 810 C C . TYR A 1 106 ? -16.050 -8.690 14.956 1.00 87.44 106 TYR A C 1
ATOM 812 O O . TYR A 1 106 ? -16.659 -7.762 15.494 1.00 87.44 106 TYR A O 1
ATOM 820 N N . PRO A 1 107 ? -15.842 -9.849 15.619 1.00 84.62 107 PRO A N 1
ATOM 821 C CA . PRO A 1 107 ? -16.312 -10.040 16.987 1.00 84.62 107 PRO A CA 1
ATOM 822 C C . PRO A 1 107 ? -15.603 -9.107 17.970 1.00 84.62 107 PRO A C 1
ATOM 824 O O . PRO A 1 107 ? -16.253 -8.609 18.885 1.00 84.62 107 PRO A O 1
ATOM 827 N N . LEU A 1 108 ? -14.315 -8.797 17.767 1.00 82.25 108 LEU A N 1
ATOM 828 C CA . LEU A 1 108 ? -13.613 -7.791 18.572 1.00 82.25 108 LEU A CA 1
ATOM 829 C C . LEU A 1 108 ? -14.274 -6.412 18.466 1.00 82.25 108 LEU A C 1
ATOM 831 O O . LEU A 1 108 ? -14.538 -5.788 19.491 1.00 82.25 108 LEU A O 1
ATOM 835 N N . ALA A 1 109 ? -14.587 -5.951 17.254 1.00 83.50 109 ALA A N 1
ATOM 836 C CA . ALA A 1 109 ? -15.260 -4.673 17.033 1.00 83.50 109 ALA A CA 1
ATOM 837 C C . ALA A 1 109 ? -16.664 -4.649 17.660 1.00 83.50 109 ALA A C 1
ATOM 839 O O . ALA A 1 109 ? -17.038 -3.663 18.296 1.00 83.50 109 ALA A O 1
ATOM 840 N N . TYR A 1 110 ? -17.409 -5.753 17.548 1.00 84.00 110 TYR A N 1
ATOM 841 C CA . TYR A 1 110 ? -18.741 -5.902 18.138 1.00 84.00 110 TYR A CA 1
ATOM 842 C C . TYR A 1 110 ? -18.726 -5.947 19.676 1.00 84.00 110 TYR A C 1
ATOM 844 O O . TYR A 1 110 ? -19.614 -5.403 20.337 1.00 84.00 110 TYR A O 1
ATOM 852 N N . MET A 1 111 ? -17.706 -6.569 20.273 1.00 79.62 111 MET A N 1
ATOM 853 C CA . MET A 1 111 ? -17.491 -6.523 21.722 1.00 79.62 111 MET A CA 1
ATOM 854 C C . MET A 1 111 ? -17.113 -5.103 22.154 1.00 79.62 111 MET A C 1
ATOM 856 O O . MET A 1 111 ? -17.700 -4.569 23.092 1.00 79.62 111 MET A O 1
ATOM 860 N N . LEU A 1 112 ? -16.200 -4.441 21.433 1.00 78.81 112 LEU A N 1
ATOM 861 C CA . LEU A 1 112 ? -15.806 -3.062 21.729 1.00 78.81 112 LEU A CA 1
ATOM 862 C C . LEU A 1 112 ? -16.985 -2.085 21.681 1.00 78.81 112 LEU A C 1
ATOM 864 O O . LEU A 1 112 ? -17.023 -1.171 22.501 1.00 78.81 112 LEU A O 1
ATOM 868 N N . SER A 1 113 ? -17.953 -2.272 20.776 1.00 79.44 113 SER A N 1
ATOM 869 C CA . SER A 1 113 ? -19.135 -1.402 20.712 1.00 79.44 113 SER A CA 1
ATOM 870 C C . SER A 1 113 ? -20.076 -1.549 21.911 1.00 79.44 113 SER A C 1
ATOM 872 O O . SER A 1 113 ? -20.880 -0.656 22.156 1.00 79.44 113 SER A O 1
ATOM 874 N N . GLN A 1 114 ? -19.987 -2.653 22.660 1.00 78.81 114 GLN A N 1
ATOM 875 C CA . GLN A 1 114 ? -20.826 -2.919 23.835 1.00 78.81 114 GLN A CA 1
ATOM 876 C C . GLN A 1 114 ? -20.120 -2.633 25.170 1.00 78.81 114 GLN A C 1
ATOM 878 O O . GLN A 1 114 ? -20.781 -2.544 26.203 1.00 78.81 114 GLN A O 1
ATOM 883 N N . LEU A 1 115 ? -18.791 -2.485 25.179 1.00 77.88 115 LEU A N 1
ATOM 884 C CA . LEU A 1 115 ? -18.007 -2.274 26.397 1.00 77.88 115 LEU A CA 1
ATOM 885 C C . LEU A 1 115 ? -17.821 -0.778 26.741 1.00 77.88 115 LEU A C 1
ATOM 887 O O . LEU A 1 115 ? -17.805 0.085 25.862 1.00 77.88 115 LEU A O 1
ATOM 891 N N . PRO A 1 116 ? -17.608 -0.437 28.029 1.00 77.12 116 PRO A N 1
ATOM 892 C CA . PRO A 1 116 ? -17.312 0.930 28.446 1.00 77.12 116 PRO A CA 1
ATOM 893 C C . PRO A 1 116 ? -15.990 1.432 27.843 1.00 77.12 116 PRO A C 1
ATOM 895 O O . PRO A 1 116 ? -15.002 0.698 27.770 1.00 77.12 116 PRO A O 1
ATOM 898 N N . ARG A 1 117 ? -15.942 2.727 27.488 1.00 75.56 117 ARG A N 1
ATOM 899 C CA . ARG A 1 117 ? -14.843 3.385 26.743 1.00 75.56 117 ARG A CA 1
ATOM 900 C C . ARG A 1 117 ? -13.429 3.063 27.260 1.00 75.56 117 ARG A C 1
ATOM 902 O O . ARG A 1 117 ? -12.504 2.952 26.467 1.00 75.56 117 ARG A O 1
ATOM 909 N N . ARG A 1 118 ? -13.258 2.876 28.576 1.00 76.94 118 ARG A N 1
ATOM 910 C CA . ARG A 1 118 ? -11.961 2.545 29.199 1.00 76.94 118 ARG A CA 1
ATOM 911 C C . ARG A 1 118 ? -11.439 1.154 28.813 1.00 76.94 118 ARG A C 1
ATOM 913 O O . ARG A 1 118 ? -10.252 1.020 28.542 1.00 76.94 118 ARG A O 1
ATOM 920 N N . ALA A 1 119 ? -12.304 0.140 28.757 1.00 79.69 119 ALA A N 1
ATOM 921 C CA . ALA A 1 119 ? -11.904 -1.227 28.410 1.00 79.69 119 ALA A CA 1
ATOM 922 C C . ALA A 1 119 ? -11.565 -1.360 26.913 1.00 79.69 119 ALA A C 1
ATOM 924 O O . ALA A 1 119 ? -10.586 -2.015 26.555 1.00 79.69 119 ALA A O 1
ATOM 925 N N . ALA A 1 120 ? -12.314 -0.661 26.052 1.00 80.12 120 ALA A N 1
ATOM 926 C CA . ALA A 1 120 ? -12.047 -0.589 24.617 1.00 80.12 120 ALA A CA 1
ATOM 927 C C . ALA A 1 120 ? -10.659 0.004 24.309 1.00 80.12 120 ALA A C 1
ATOM 929 O O . ALA A 1 120 ? -9.903 -0.573 23.528 1.00 80.12 120 ALA A O 1
ATOM 930 N N . SER A 1 121 ? -10.282 1.104 24.974 1.00 79.94 121 SER A N 1
ATOM 931 C CA . SER A 1 121 ? -8.956 1.716 24.810 1.00 79.94 121 SER A CA 1
ATOM 932 C C . SER A 1 121 ? -7.810 0.784 25.223 1.00 79.94 121 SER A C 1
ATOM 934 O O . SER A 1 121 ? -6.788 0.752 24.543 1.00 79.94 121 SER A O 1
ATOM 936 N N . ILE A 1 122 ? -7.971 -0.003 26.295 1.00 83.31 122 ILE A N 1
ATOM 937 C CA . ILE A 1 122 ? -6.943 -0.957 26.755 1.00 83.31 122 ILE A CA 1
ATOM 938 C C . ILE A 1 122 ? -6.751 -2.092 25.740 1.00 83.31 122 ILE A C 1
ATOM 940 O O . ILE A 1 122 ? -5.613 -2.414 25.401 1.00 83.31 122 ILE A O 1
ATOM 944 N N . CYS A 1 123 ? -7.839 -2.656 25.201 1.00 80.62 123 CYS A N 1
ATOM 945 C CA . CYS A 1 123 ? -7.760 -3.648 24.120 1.00 80.62 123 CYS A CA 1
ATOM 946 C C . CYS A 1 123 ? -7.027 -3.097 22.891 1.00 80.62 123 CYS A C 1
ATOM 948 O O . CYS A 1 123 ? -6.181 -3.776 22.316 1.00 80.62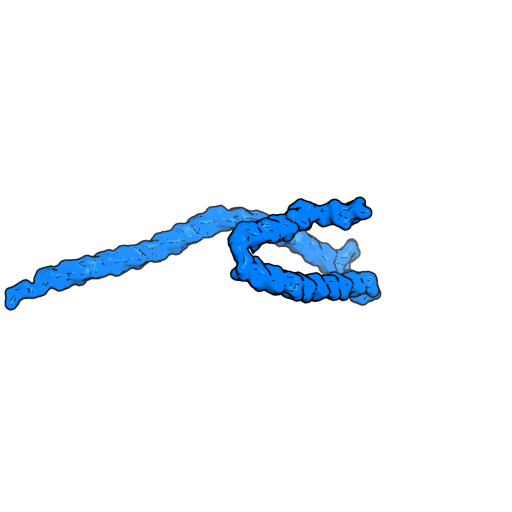 123 CYS A O 1
ATOM 950 N N . LEU A 1 124 ? -7.314 -1.850 22.510 1.00 83.25 124 LEU A N 1
ATOM 951 C CA . LEU A 1 124 ? -6.717 -1.217 21.335 1.00 83.25 124 LEU A CA 1
ATOM 952 C C . LEU A 1 124 ? -5.204 -0.983 21.512 1.00 83.25 124 LEU A C 1
ATOM 954 O O . LEU A 1 124 ? -4.433 -1.221 20.586 1.00 83.25 124 LEU A O 1
ATOM 958 N N . ILE A 1 125 ? -4.761 -0.623 22.723 1.00 85.75 125 ILE A N 1
ATOM 959 C CA . ILE A 1 125 ? -3.333 -0.552 23.081 1.00 85.75 125 ILE A CA 1
ATOM 960 C C . ILE A 1 125 ? -2.671 -1.933 22.958 1.00 85.75 125 ILE A C 1
ATOM 962 O O . ILE A 1 125 ? -1.590 -2.045 22.381 1.00 85.75 125 ILE A O 1
ATOM 966 N N . PHE A 1 126 ? -3.330 -2.994 23.434 1.00 82.75 126 PHE A N 1
ATOM 967 C CA . PHE A 1 126 ? -2.817 -4.367 23.351 1.00 82.75 126 PHE A CA 1
ATOM 968 C C . PHE A 1 126 ? -2.659 -4.871 21.908 1.00 82.75 126 PHE A C 1
ATOM 970 O O . PHE A 1 126 ? -1.779 -5.683 21.645 1.00 82.75 126 PHE A O 1
ATOM 977 N N . VAL A 1 127 ? -3.471 -4.371 20.970 1.00 81.62 127 VAL A N 1
ATOM 978 C CA . VAL A 1 127 ? -3.368 -4.666 19.527 1.00 81.62 127 VAL A CA 1
ATOM 979 C C . VAL A 1 127 ? -2.275 -3.836 18.842 1.00 81.62 127 VAL A C 1
ATOM 981 O O . VAL A 1 127 ? -1.633 -4.315 17.911 1.00 81.62 127 VAL A O 1
ATOM 984 N N . ILE A 1 128 ? -2.015 -2.612 19.304 1.00 84.31 128 ILE A N 1
ATOM 985 C CA . ILE A 1 128 ? -0.954 -1.749 18.754 1.00 84.31 128 ILE A CA 1
ATOM 986 C C . ILE A 1 128 ? 0.442 -2.162 19.251 1.00 84.31 128 ILE A C 1
ATOM 988 O O . ILE A 1 128 ? 1.417 -2.033 18.514 1.00 84.31 128 ILE A O 1
ATOM 992 N N . LEU A 1 129 ? 0.569 -2.711 20.461 1.00 83.56 129 LEU A N 1
ATOM 993 C CA . LEU A 1 129 ? 1.841 -3.231 20.986 1.00 83.56 129 LEU A CA 1
ATOM 994 C C . LEU A 1 129 ? 2.549 -4.256 20.066 1.00 83.56 129 LEU A C 1
ATOM 996 O O . LEU A 1 129 ? 3.744 -4.083 19.806 1.00 83.56 129 LEU A O 1
ATOM 1000 N N . PRO A 1 130 ? 1.880 -5.293 19.516 1.00 73.75 130 PRO A N 1
ATOM 1001 C CA . PRO A 1 130 ? 2.489 -6.223 18.562 1.00 73.75 130 PRO A CA 1
ATOM 1002 C C . PRO A 1 130 ? 2.802 -5.588 17.201 1.00 73.75 130 PRO A C 1
ATOM 1004 O O . PRO A 1 130 ? 3.576 -6.151 16.430 1.00 73.75 130 PRO A O 1
ATOM 1007 N N . PHE A 1 131 ? 2.198 -4.438 16.891 1.00 76.69 131 PHE A N 1
ATOM 1008 C CA . PHE A 1 131 ? 2.546 -3.637 15.719 1.00 76.69 131 PHE A CA 1
ATOM 1009 C C . PHE A 1 131 ? 3.819 -2.809 15.961 1.00 76.69 131 PHE A C 1
ATOM 1011 O O . PHE A 1 131 ? 4.652 -2.693 15.069 1.00 76.69 131 PHE A O 1
ATOM 1018 N N . TRP A 1 132 ? 4.013 -2.288 17.177 1.00 74.88 132 TRP A N 1
ATOM 1019 C CA . TRP A 1 132 ? 5.239 -1.578 17.573 1.00 74.88 132 TRP A CA 1
ATOM 1020 C C . TRP A 1 132 ? 6.431 -2.514 17.803 1.00 74.88 132 TRP A C 1
ATOM 1022 O O . TRP A 1 132 ? 7.579 -2.120 17.598 1.00 74.88 132 TRP A O 1
ATOM 1032 N N . THR A 1 133 ? 6.186 -3.763 18.201 1.00 79.25 133 THR A N 1
ATOM 1033 C CA . THR A 1 133 ? 7.240 -4.781 18.302 1.00 79.25 133 THR A CA 1
ATOM 1034 C C . THR A 1 133 ? 7.550 -5.330 16.911 1.00 79.25 133 THR A C 1
ATOM 1036 O O . THR A 1 133 ? 6.897 -6.236 16.394 1.00 79.25 133 THR A O 1
ATOM 1039 N N . SER A 1 134 ? 8.547 -4.696 16.289 1.00 61.53 134 SER A N 1
ATOM 1040 C CA . SER A 1 134 ? 9.048 -4.988 14.946 1.00 61.53 134 SER A CA 1
ATOM 1041 C C . SER A 1 134 ? 9.163 -6.490 14.670 1.00 61.53 134 SER A C 1
ATOM 1043 O O . SER A 1 134 ? 9.623 -7.257 15.522 1.00 61.53 134 SER A O 1
ATOM 1045 N N . VAL A 1 135 ? 8.795 -6.883 13.443 1.00 68.50 135 VAL A N 1
ATOM 1046 C CA . VAL A 1 135 ? 8.870 -8.252 12.894 1.00 68.50 135 VAL A CA 1
ATOM 1047 C C . VAL A 1 135 ? 10.194 -8.939 13.237 1.00 68.50 135 VAL A C 1
ATOM 1049 O O . VAL A 1 135 ? 10.186 -10.135 13.506 1.00 68.50 135 VAL A O 1
ATOM 1052 N N . LEU A 1 136 ? 11.282 -8.165 13.340 1.00 62.66 136 LEU A N 1
ATOM 1053 C CA . LEU A 1 136 ? 12.610 -8.608 13.760 1.00 62.66 136 LEU A CA 1
ATOM 1054 C C . LEU A 1 136 ? 12.575 -9.493 15.020 1.00 62.66 136 LEU A C 1
ATOM 1056 O O . LEU A 1 136 ? 13.083 -10.607 14.984 1.00 62.66 136 LEU A O 1
ATOM 1060 N N . VAL A 1 137 ? 11.919 -9.080 16.111 1.00 72.88 137 VAL A N 1
ATOM 1061 C CA . VAL A 1 137 ? 11.885 -9.884 17.357 1.00 72.88 137 VAL A CA 1
ATOM 1062 C C . VAL A 1 137 ? 11.170 -11.221 17.144 1.00 72.88 137 VAL A C 1
ATOM 1064 O O . VAL A 1 137 ? 11.540 -12.228 17.734 1.00 72.88 137 VAL A O 1
ATOM 1067 N N . ARG A 1 138 ? 10.164 -11.241 16.265 1.00 70.56 138 ARG A N 1
ATOM 1068 C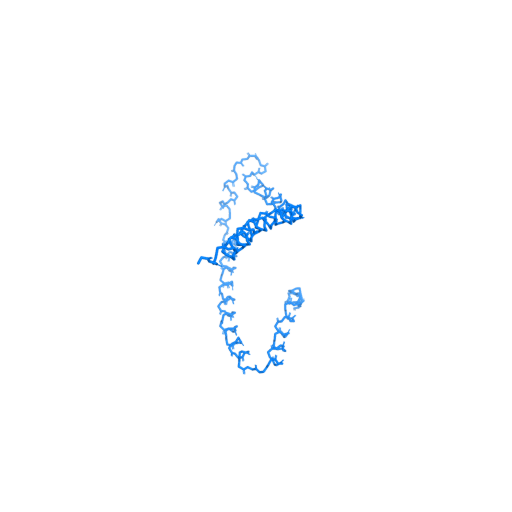 CA . ARG A 1 138 ? 9.355 -12.425 15.958 1.00 70.56 138 ARG A CA 1
ATOM 1069 C C . ARG A 1 138 ? 10.043 -13.388 14.987 1.00 70.56 138 ARG A C 1
ATOM 1071 O O . ARG A 1 138 ? 9.638 -14.539 14.912 1.00 70.56 138 ARG A O 1
ATOM 1078 N N . THR A 1 139 ? 11.025 -12.911 14.220 1.00 72.75 139 THR A N 1
ATOM 1079 C CA . THR A 1 139 ? 11.780 -13.708 13.240 1.00 72.75 139 THR A CA 1
ATOM 1080 C C . THR A 1 139 ? 13.167 -14.131 13.726 1.00 72.75 139 THR A C 1
ATOM 1082 O O . THR A 1 139 ? 13.764 -14.999 13.098 1.00 72.75 139 THR A O 1
ATOM 1085 N N . TYR A 1 140 ? 13.699 -13.516 14.790 1.00 66.88 140 TYR A N 1
ATOM 1086 C CA . TYR A 1 140 ? 15.025 -13.830 15.351 1.00 66.88 140 TYR A CA 1
ATOM 1087 C C . TYR A 1 140 ? 15.003 -14.739 16.595 1.00 66.88 140 TYR A C 1
ATOM 1089 O O . TYR A 1 140 ? 16.079 -15.094 17.075 1.00 66.88 140 TYR A O 1
ATOM 1097 N N . ALA A 1 141 ? 13.826 -15.091 17.123 1.00 53.53 141 ALA A N 1
ATOM 1098 C CA . ALA A 1 141 ? 13.648 -16.041 18.228 1.00 53.53 141 ALA A CA 1
ATOM 1099 C C . ALA A 1 141 ? 13.135 -17.386 17.701 1.00 53.53 141 ALA A C 1
ATOM 1101 O O . ALA A 1 141 ? 13.586 -18.425 18.229 1.00 53.53 141 ALA A O 1
#

Foldseek 3Di:
DPDPPVVVVVVVVVVVVVVVVVVVVVVVVVVVVVVVVVCVVVVVVVVCVVVVVVVVVVVPCQADPVRDGVPVSVVVCVVDPVNVVVVVVVVVVVVVVVVVCCVVVVVLVVVLVVDDPVVNVVVVVVVCVVVVVDCVVVVVD

Sequence (141 aa):
MSAQPALMEEIGSAAGRELNTQGLHADARRESLRLLALLSPSLLLVFAIIIVPIGWLFWLSLFDEAGGFSAANYARFFEQASYIKTFITTFKVAFIVTGACVLLGYPLAYMLSQLPRRAASICLIFVILPFWTSVLVRTYA

Radius of gyration: 30.96 Å; chains: 1; bounding box: 72×80×56 Å